Protein AF-A0A7S4DPM7-F1 (afdb_monomer_lite)

Organism: NCBI:txid91324

Structure (mmCIF, N/CA/C/O backbone):
data_AF-A0A7S4DPM7-F1
#
_entry.id   AF-A0A7S4DPM7-F1
#
loop_
_atom_site.group_PDB
_atom_site.id
_atom_site.type_symbol
_atom_site.label_atom_id
_atom_site.label_alt_id
_atom_site.label_comp_id
_atom_site.label_asym_id
_atom_site.label_entity_id
_atom_site.label_seq_id
_atom_site.pdbx_PDB_ins_code
_atom_site.Cartn_x
_atom_site.Cartn_y
_atom_site.Cartn_z
_atom_site.occupancy
_atom_site.B_iso_or_equiv
_atom_site.auth_seq_id
_atom_site.auth_comp_id
_atom_site.auth_asym_id
_atom_site.auth_atom_id
_atom_site.pdbx_PDB_model_num
ATOM 1 N N . VAL A 1 1 ? 12.215 0.059 2.266 1.00 45.41 1 VAL A N 1
ATOM 2 C CA . VAL A 1 1 ? 11.127 0.248 3.248 1.00 45.41 1 VAL A CA 1
ATOM 3 C C . VAL A 1 1 ? 9.909 -0.465 2.693 1.00 45.41 1 VAL A C 1
ATOM 5 O O . VAL A 1 1 ? 9.457 -0.097 1.619 1.00 45.41 1 VAL A O 1
ATOM 8 N N . PHE A 1 2 ? 9.468 -1.552 3.322 1.00 48.16 2 PHE A N 1
ATOM 9 C CA . PHE A 1 2 ? 8.234 -2.237 2.932 1.00 48.16 2 PHE A CA 1
ATOM 10 C C . PHE A 1 2 ? 7.092 -1.624 3.747 1.00 48.16 2 PHE A C 1
ATOM 12 O O . PHE A 1 2 ? 7.176 -1.596 4.972 1.00 48.16 2 PHE A O 1
ATOM 19 N N . LEU A 1 3 ? 6.079 -1.074 3.078 1.00 53.16 3 LEU A N 1
ATOM 20 C CA . LEU A 1 3 ? 4.895 -0.524 3.742 1.00 53.16 3 LEU A CA 1
ATOM 21 C C . LEU A 1 3 ? 3.932 -1.664 4.085 1.00 53.16 3 LEU A C 1
ATOM 23 O O . LEU A 1 3 ? 3.643 -2.501 3.229 1.00 53.16 3 LEU A O 1
ATOM 27 N N . PHE A 1 4 ? 3.432 -1.677 5.320 1.00 54.50 4 PHE A N 1
ATOM 28 C CA . PHE A 1 4 ? 2.431 -2.630 5.798 1.00 54.50 4 PHE A CA 1
ATOM 29 C C . PHE A 1 4 ? 1.365 -1.908 6.629 1.00 54.50 4 PHE A C 1
ATOM 31 O O . PHE A 1 4 ? 1.687 -1.006 7.410 1.00 54.50 4 PHE A O 1
ATOM 38 N N . VAL A 1 5 ? 0.109 -2.330 6.469 1.00 56.81 5 VAL A N 1
ATOM 39 C CA . VAL A 1 5 ? -1.019 -1.968 7.332 1.00 56.81 5 VAL A CA 1
ATOM 40 C C . VAL A 1 5 ? -1.401 -3.209 8.141 1.00 56.81 5 VAL A C 1
ATOM 42 O O . VAL A 1 5 ? -1.654 -4.280 7.591 1.00 56.81 5 VAL A O 1
ATOM 45 N N . PHE A 1 6 ? -1.441 -3.069 9.461 1.00 56.59 6 PHE A N 1
ATOM 46 C CA . PHE A 1 6 ? -1.812 -4.128 10.393 1.00 56.59 6 PHE A CA 1
ATOM 47 C C . PHE A 1 6 ? -3.251 -3.916 10.863 1.00 56.59 6 PHE A C 1
ATOM 49 O O . PHE A 1 6 ? -3.564 -2.913 11.494 1.00 56.59 6 PHE A O 1
ATOM 56 N N . CYS A 1 7 ? -4.144 -4.865 10.610 1.00 52.50 7 CYS A N 1
ATOM 57 C CA . CYS A 1 7 ? -5.477 -4.860 11.202 1.00 52.50 7 CYS A CA 1
ATOM 58 C C . CYS A 1 7 ? -5.524 -5.875 12.349 1.00 52.50 7 CYS A C 1
ATOM 60 O O . CYS A 1 7 ? -5.335 -7.075 12.147 1.00 52.50 7 CYS A O 1
ATOM 62 N N . LEU A 1 8 ? -5.781 -5.395 13.565 1.00 49.12 8 LEU A N 1
ATOM 63 C CA . LEU A 1 8 ? -6.012 -6.223 14.742 1.00 49.12 8 LEU A CA 1
ATOM 64 C C . LEU A 1 8 ? -7.523 -6.420 14.925 1.00 49.12 8 LEU A C 1
ATOM 66 O O . LEU A 1 8 ? -8.246 -5.493 15.305 1.00 49.12 8 LEU A O 1
ATOM 70 N N . PHE A 1 9 ? -8.002 -7.643 14.699 1.00 47.78 9 PHE A N 1
ATOM 71 C CA . PHE A 1 9 ? -9.332 -8.038 15.157 1.00 47.78 9 PHE A CA 1
ATOM 72 C C . PHE A 1 9 ? -9.258 -8.344 16.655 1.00 47.78 9 PHE A C 1
ATOM 74 O O . PHE A 1 9 ? -8.425 -9.134 17.104 1.00 47.78 9 PHE A O 1
ATOM 81 N N . ALA A 1 10 ? -10.115 -7.702 17.450 1.00 38.97 10 ALA A N 1
ATOM 82 C CA . ALA A 1 10 ? -10.259 -8.057 18.855 1.00 38.97 10 ALA A CA 1
ATOM 83 C C . ALA A 1 10 ? -10.753 -9.516 18.939 1.00 38.97 10 ALA A C 1
ATOM 85 O O . ALA A 1 10 ? -11.799 -9.835 18.382 1.00 38.97 10 ALA A O 1
ATOM 86 N N . PHE A 1 11 ? -9.978 -10.363 19.629 1.00 40.50 11 PHE A N 1
ATOM 87 C CA . PHE A 1 11 ? -10.034 -11.836 19.702 1.00 40.50 11 PHE A CA 1
ATOM 88 C C . PHE A 1 11 ? -9.337 -12.610 18.551 1.00 40.50 11 PHE A C 1
ATOM 90 O O . PHE A 1 11 ? -9.954 -13.196 17.670 1.00 40.50 11 PHE A O 1
ATOM 97 N N . PHE A 1 12 ? -8.004 -12.686 18.676 1.00 46.44 12 PHE A N 1
ATOM 98 C CA . PHE A 1 12 ? -7.084 -13.750 18.221 1.00 46.44 12 PHE A CA 1
ATOM 99 C C . PHE A 1 12 ? -6.728 -13.956 16.734 1.00 46.44 12 PHE A C 1
ATOM 101 O O . PHE A 1 12 ? -5.846 -14.776 16.481 1.00 46.44 12 PHE A O 1
ATOM 108 N N . LEU A 1 13 ? -7.255 -13.198 15.767 1.00 63.38 13 LEU A N 1
ATOM 109 C CA . LEU A 1 13 ? -6.737 -13.232 14.385 1.00 63.38 13 LEU A CA 1
ATOM 110 C C . LEU A 1 13 ? -6.153 -11.872 13.968 1.00 63.38 13 LEU A C 1
ATOM 112 O O . LEU A 1 13 ? -6.864 -10.873 13.878 1.00 63.38 13 LEU A O 1
ATOM 116 N N . PHE A 1 14 ? -4.846 -11.830 13.704 1.00 72.38 14 PHE A N 1
ATOM 117 C CA . PHE A 1 14 ? -4.214 -10.694 13.033 1.00 72.38 14 PHE A CA 1
ATOM 118 C C . PHE A 1 14 ? -4.474 -10.805 11.530 1.00 72.38 14 PHE A C 1
ATOM 120 O O . PHE A 1 14 ? -4.341 -11.890 10.975 1.00 72.38 14 PHE A O 1
ATOM 127 N N . PHE A 1 15 ? -4.842 -9.694 10.891 1.00 81.88 15 PHE A N 1
ATOM 128 C CA . PHE A 1 15 ? -5.028 -9.603 9.444 1.00 81.88 15 PHE A CA 1
ATOM 129 C C . PHE A 1 15 ? -4.046 -8.577 8.877 1.00 81.88 15 PHE A C 1
ATOM 131 O O . PHE A 1 15 ? -4.038 -7.412 9.292 1.00 81.88 15 PHE A O 1
ATOM 138 N N . LEU A 1 16 ? -3.204 -8.998 7.941 1.00 86.75 16 LEU A N 1
ATOM 139 C CA . LEU A 1 16 ? -2.136 -8.197 7.364 1.00 86.75 16 LEU A CA 1
ATOM 140 C C . LEU A 1 16 ? -2.508 -7.755 5.950 1.00 86.75 16 LEU A C 1
ATOM 142 O O . LEU A 1 16 ? -2.539 -8.547 5.006 1.00 86.75 16 LEU A O 1
ATOM 146 N N . ALA A 1 17 ? -2.761 -6.453 5.813 1.00 89.50 17 ALA A N 1
ATOM 147 C CA . ALA A 1 17 ? -3.072 -5.828 4.540 1.00 89.50 17 ALA A CA 1
ATOM 148 C C . ALA A 1 17 ? -1.849 -5.069 4.011 1.00 89.50 17 ALA A C 1
ATOM 150 O O . ALA A 1 17 ? -1.284 -4.211 4.694 1.00 89.50 17 ALA A O 1
ATOM 151 N N . LYS A 1 18 ? -1.445 -5.333 2.769 1.00 90.12 18 LYS A N 1
ATOM 152 C CA . LYS A 1 18 ? -0.387 -4.563 2.101 1.00 90.12 18 LYS A CA 1
ATOM 153 C C . LYS A 1 18 ? -0.983 -3.612 1.068 1.00 90.12 18 LYS A C 1
ATOM 155 O O . LYS A 1 18 ? -1.802 -4.014 0.249 1.00 90.12 18 LYS A O 1
ATOM 160 N N . GLN A 1 19 ? -0.538 -2.360 1.100 1.00 91.94 19 GLN A N 1
ATOM 161 C CA . GLN A 1 19 ? -0.896 -1.340 0.117 1.00 91.94 19 GLN A CA 1
ATOM 162 C C . GLN A 1 19 ? 0.274 -1.185 -0.848 1.00 91.94 19 GLN A C 1
ATOM 164 O O . GLN A 1 19 ? 1.398 -0.908 -0.423 1.00 91.94 19 GLN A O 1
ATOM 169 N N . ASP A 1 20 ? 0.022 -1.417 -2.127 1.00 92.06 20 ASP A N 1
ATOM 170 C CA . ASP A 1 20 ? 1.031 -1.357 -3.179 1.00 92.06 20 ASP A CA 1
ATOM 171 C C . ASP A 1 20 ? 0.615 -0.299 -4.189 1.00 92.06 20 ASP A C 1
ATOM 173 O O . ASP A 1 20 ? -0.537 -0.314 -4.616 1.00 92.06 20 ASP A O 1
ATOM 177 N N . PRO A 1 21 ? 1.485 0.646 -4.557 1.00 92.06 21 PRO A N 1
ATOM 178 C CA . PRO A 1 21 ? 1.114 1.642 -5.544 1.00 92.06 21 PRO A CA 1
ATOM 179 C C . PRO A 1 21 ? 0.942 1.002 -6.931 1.00 92.06 21 PRO A C 1
ATOM 181 O O . PRO A 1 21 ? 1.410 -0.113 -7.184 1.00 92.06 21 PRO A O 1
ATOM 184 N N . GLU A 1 22 ? 0.280 1.710 -7.841 1.00 90.88 22 GLU A N 1
ATOM 185 C CA . GLU A 1 22 ? 0.274 1.347 -9.258 1.00 90.88 22 GLU A CA 1
ATOM 186 C C . GLU A 1 22 ? 1.699 1.361 -9.838 1.00 90.88 22 GLU A C 1
ATOM 188 O O . GLU A 1 22 ? 2.624 1.922 -9.251 1.00 90.88 22 GLU A O 1
ATOM 193 N N . ASP A 1 23 ? 1.902 0.673 -10.961 1.00 89.25 23 ASP A N 1
ATOM 194 C CA . ASP A 1 23 ? 3.232 0.462 -11.551 1.00 89.25 23 ASP A CA 1
ATOM 195 C C . ASP A 1 23 ? 4.248 -0.219 -10.601 1.00 89.25 23 ASP A C 1
ATOM 197 O O . ASP A 1 23 ? 5.457 0.014 -10.653 1.00 89.25 23 ASP A O 1
ATOM 201 N N . SER A 1 24 ? 3.747 -1.093 -9.722 1.00 89.81 24 SER A N 1
ATOM 202 C CA . SER A 1 24 ? 4.529 -1.975 -8.851 1.00 89.81 24 SER A CA 1
ATOM 203 C C . SER A 1 24 ? 4.332 -3.437 -9.235 1.00 89.81 24 SER A C 1
ATOM 205 O O . SER A 1 24 ? 3.202 -3.905 -9.394 1.00 89.81 24 SER A O 1
ATOM 207 N N . VAL A 1 25 ? 5.421 -4.208 -9.296 1.00 93.62 25 VAL A N 1
ATOM 208 C CA . VAL A 1 25 ? 5.315 -5.648 -9.583 1.00 93.62 25 VAL A CA 1
ATOM 209 C C . VAL A 1 25 ? 4.784 -6.462 -8.412 1.00 93.62 25 VAL A C 1
ATOM 211 O O . VAL A 1 25 ? 4.421 -7.623 -8.596 1.00 93.62 25 VAL A O 1
ATOM 214 N N . PHE A 1 26 ? 4.792 -5.918 -7.190 1.00 93.06 26 PHE A N 1
ATOM 215 C CA . PHE A 1 26 ? 4.492 -6.725 -6.011 1.00 93.06 26 PHE A CA 1
ATOM 216 C C . PHE A 1 26 ? 3.030 -7.166 -5.974 1.00 93.06 26 PHE A C 1
ATOM 218 O O . PHE A 1 26 ? 2.776 -8.300 -5.578 1.00 93.06 26 PHE A O 1
ATOM 225 N N . TYR A 1 27 ? 2.095 -6.329 -6.429 1.00 93.44 27 TYR A N 1
ATOM 226 C CA . TYR A 1 27 ? 0.689 -6.704 -6.575 1.00 93.44 27 TYR A CA 1
ATOM 227 C C . TYR A 1 27 ? 0.528 -7.879 -7.548 1.00 93.44 27 TYR A C 1
ATOM 229 O O . TYR A 1 27 ? -0.082 -8.892 -7.215 1.00 93.44 27 TYR A O 1
ATOM 237 N N . HIS A 1 28 ? 1.162 -7.807 -8.720 1.00 93.31 28 HIS A N 1
ATOM 238 C CA . HIS A 1 28 ? 1.115 -8.896 -9.697 1.00 93.31 28 HIS A CA 1
ATOM 239 C C . HIS A 1 28 ? 1.787 -10.175 -9.184 1.00 93.31 28 HIS A C 1
ATOM 241 O O . HIS A 1 28 ? 1.262 -11.268 -9.390 1.00 93.31 28 HIS A O 1
ATOM 247 N N . CYS A 1 29 ? 2.912 -10.061 -8.476 1.00 94.00 29 CYS A N 1
ATOM 248 C CA . CYS A 1 29 ? 3.569 -11.201 -7.836 1.00 94.00 29 CYS A CA 1
ATOM 249 C C . CYS A 1 29 ? 2.703 -11.810 -6.720 1.00 94.00 29 CYS A C 1
ATOM 251 O O . CYS A 1 29 ? 2.683 -13.026 -6.561 1.00 94.00 29 CYS A O 1
ATOM 253 N N . TYR A 1 30 ? 1.951 -11.004 -5.969 1.00 94.81 30 TYR A N 1
ATOM 254 C CA . TYR A 1 30 ? 1.005 -11.499 -4.967 1.00 94.81 30 TYR A CA 1
ATOM 255 C C . TYR A 1 30 ?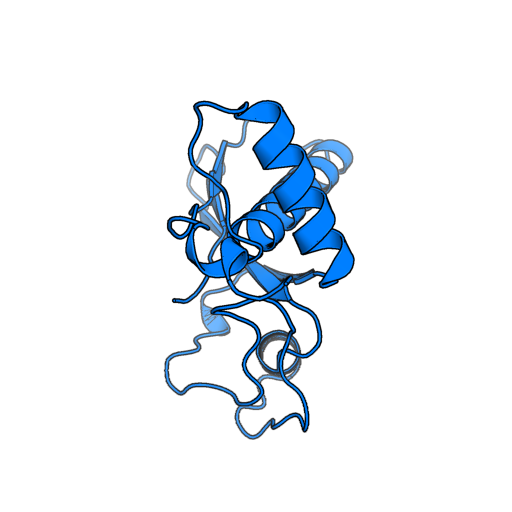 -0.133 -12.324 -5.590 1.00 94.81 30 TYR A C 1
ATOM 257 O O . TYR A 1 30 ? -0.435 -13.412 -5.093 1.00 94.81 30 TYR A O 1
ATOM 265 N N . GLU A 1 31 ? -0.703 -11.845 -6.698 1.00 94.75 31 GLU A N 1
ATOM 266 C CA . GLU A 1 31 ? -1.786 -12.523 -7.426 1.00 94.75 31 GLU A CA 1
ATOM 267 C C . GLU A 1 31 ? -1.309 -13.803 -8.128 1.00 94.75 31 GLU A C 1
ATOM 269 O O . GLU A 1 31 ? -1.940 -14.853 -8.037 1.00 94.75 31 GLU A O 1
ATOM 274 N N . THR A 1 32 ? -0.173 -13.734 -8.827 1.00 95.12 32 THR A N 1
ATOM 275 C CA . THR A 1 32 ? 0.298 -14.817 -9.715 1.00 95.12 32 THR A CA 1
ATOM 276 C C . THR A 1 32 ? 1.291 -15.772 -9.061 1.00 95.12 32 THR A C 1
ATOM 278 O O . THR A 1 32 ? 1.534 -16.855 -9.588 1.00 95.12 32 THR A O 1
ATOM 281 N N . ARG A 1 33 ? 1.904 -15.369 -7.940 1.00 94.12 33 ARG A N 1
ATOM 282 C CA . ARG A 1 33 ? 3.065 -16.023 -7.304 1.00 94.12 33 ARG A CA 1
ATOM 283 C C . ARG A 1 33 ? 4.310 -16.102 -8.195 1.00 94.12 33 ARG A C 1
ATOM 285 O O . ARG A 1 33 ? 5.297 -16.733 -7.816 1.00 94.12 33 ARG A O 1
ATOM 292 N N . ASP A 1 34 ? 4.314 -15.409 -9.332 1.00 94.25 34 ASP A N 1
ATOM 293 C CA . ASP A 1 34 ? 5.466 -15.337 -10.220 1.00 94.25 34 ASP A CA 1
ATOM 294 C C . ASP A 1 34 ? 6.491 -14.318 -9.696 1.00 94.25 34 ASP A C 1
ATOM 296 O O . ASP A 1 34 ? 6.220 -13.124 -9.556 1.00 94.25 34 ASP A O 1
ATOM 300 N N . ARG A 1 35 ? 7.695 -14.805 -9.380 1.00 93.19 35 ARG A N 1
ATOM 301 C CA . ARG A 1 35 ? 8.821 -13.991 -8.888 1.00 93.19 35 ARG A CA 1
ATOM 302 C C . ARG A 1 35 ? 9.739 -13.511 -10.015 1.00 93.19 35 ARG A C 1
ATOM 304 O O . ARG A 1 35 ? 10.671 -12.755 -9.752 1.00 93.19 35 ARG A O 1
ATOM 311 N N . SER A 1 36 ? 9.506 -13.956 -11.249 1.00 93.56 36 SER A N 1
ATOM 312 C CA . SER A 1 36 ? 10.265 -13.548 -12.434 1.00 93.56 36 SER A CA 1
ATOM 313 C C . SER A 1 36 ? 9.759 -12.243 -13.056 1.00 93.56 36 SER A C 1
ATOM 315 O O . SER A 1 36 ? 10.433 -11.688 -13.922 1.00 93.56 36 SER A O 1
ATOM 317 N N . LEU A 1 37 ? 8.622 -11.725 -12.574 1.00 92.31 37 LEU A N 1
ATOM 318 C CA . LEU A 1 37 ? 7.998 -10.505 -13.073 1.00 92.31 37 LEU A CA 1
ATOM 319 C C . LEU A 1 37 ? 8.930 -9.290 -12.999 1.00 92.31 37 LEU A C 1
ATOM 321 O O . LEU A 1 37 ? 9.542 -8.984 -11.966 1.00 92.31 37 LEU A O 1
ATOM 325 N N . VAL A 1 38 ? 8.962 -8.567 -14.114 1.00 91.94 38 VAL A N 1
ATOM 326 C CA . VAL A 1 38 ? 9.642 -7.286 -14.282 1.00 91.94 38 VAL A CA 1
ATOM 327 C C . VAL A 1 38 ? 8.698 -6.349 -15.026 1.00 91.94 38 VAL A C 1
ATOM 329 O O . VAL A 1 38 ? 8.045 -6.758 -15.983 1.00 91.94 38 VAL A O 1
ATOM 332 N N . MET A 1 39 ? 8.621 -5.101 -14.579 1.00 89.00 39 MET A N 1
ATOM 333 C CA . MET A 1 39 ? 7.902 -4.026 -15.255 1.00 89.00 39 MET A CA 1
ATOM 334 C C . MET A 1 39 ? 8.889 -2.999 -15.799 1.00 89.00 39 MET A C 1
ATOM 336 O O . MET A 1 39 ? 9.915 -2.716 -15.184 1.00 89.00 39 MET A O 1
ATOM 340 N N . ASP A 1 40 ? 8.541 -2.390 -16.930 1.00 87.81 40 ASP A N 1
ATOM 341 C CA . ASP A 1 40 ? 9.364 -1.356 -17.572 1.00 87.81 40 ASP A CA 1
ATOM 342 C C . ASP A 1 40 ? 9.337 -0.015 -16.823 1.00 87.81 40 ASP A C 1
ATOM 344 O O . ASP A 1 40 ? 10.096 0.906 -17.133 1.00 87.81 40 ASP A O 1
ATOM 348 N N . ARG A 1 41 ? 8.425 0.127 -15.856 1.00 84.69 41 ARG A N 1
ATOM 349 C CA . ARG A 1 41 ? 8.179 1.351 -15.093 1.00 84.69 41 ARG A CA 1
ATOM 350 C C . ARG A 1 41 ? 8.058 1.031 -13.609 1.00 84.69 41 ARG A C 1
ATOM 352 O O . ARG A 1 41 ? 7.698 -0.081 -13.234 1.00 84.69 41 ARG A O 1
ATOM 359 N N . SER A 1 42 ? 8.373 2.026 -12.790 1.00 85.88 42 SER A N 1
ATOM 360 C CA . SER A 1 42 ? 8.148 2.023 -11.346 1.00 85.88 42 SER A CA 1
ATOM 361 C C . SER A 1 42 ? 7.102 3.071 -10.984 1.00 85.88 42 SER A C 1
ATOM 363 O O . SER A 1 42 ? 7.004 4.092 -11.673 1.00 85.88 42 SER A O 1
ATOM 365 N N . SER A 1 43 ? 6.415 2.871 -9.860 1.00 86.38 43 SER A N 1
ATOM 366 C CA . SER A 1 43 ? 5.549 3.892 -9.256 1.00 86.38 43 SER A CA 1
ATOM 367 C C . SER A 1 43 ? 6.268 5.234 -9.112 1.00 86.38 43 SER A C 1
ATOM 369 O O . SER A 1 43 ? 7.490 5.309 -8.928 1.00 86.38 43 SER A O 1
ATOM 371 N N . ARG A 1 44 ? 5.488 6.315 -9.137 1.00 88.81 44 ARG A N 1
ATOM 372 C CA . ARG A 1 44 ? 5.961 7.678 -8.875 1.00 88.81 44 ARG A CA 1
ATOM 373 C C . ARG A 1 44 ? 6.066 7.974 -7.376 1.00 88.81 44 ARG A C 1
ATOM 375 O O . ARG A 1 44 ? 6.517 9.056 -7.001 1.00 88.81 44 ARG A O 1
ATOM 382 N N . ILE A 1 45 ? 5.642 7.050 -6.514 1.00 86.75 45 ILE A N 1
ATOM 383 C CA . ILE A 1 45 ? 5.668 7.202 -5.059 1.00 86.75 45 ILE A CA 1
ATOM 384 C C . ILE A 1 45 ? 7.053 6.834 -4.521 1.00 86.75 45 ILE A C 1
ATOM 386 O O . ILE A 1 45 ? 7.467 5.675 -4.543 1.00 86.75 45 ILE A O 1
ATOM 390 N N . GLU A 1 46 ? 7.772 7.827 -3.987 1.00 82.50 46 GLU A N 1
ATOM 391 C CA . GLU A 1 46 ? 9.127 7.632 -3.459 1.00 82.50 46 GLU A CA 1
ATOM 392 C C . GLU A 1 46 ? 9.173 6.518 -2.395 1.00 82.50 46 GLU A C 1
ATOM 394 O O . GLU A 1 46 ? 8.395 6.487 -1.438 1.00 82.50 46 GLU A O 1
ATOM 399 N N . GLY A 1 47 ? 10.132 5.604 -2.556 1.00 81.75 47 GLY A N 1
ATOM 400 C CA . GLY A 1 47 ? 10.441 4.556 -1.583 1.00 81.75 47 GLY A CA 1
ATOM 401 C C . GLY A 1 47 ? 9.681 3.239 -1.769 1.00 81.75 47 GLY A C 1
ATOM 402 O O . GLY A 1 47 ? 10.131 2.228 -1.216 1.00 81.75 47 GLY A O 1
ATOM 403 N N . ILE A 1 48 ? 8.615 3.215 -2.577 1.00 86.06 48 ILE A N 1
ATOM 404 C CA . ILE A 1 48 ? 7.790 2.030 -2.878 1.00 86.06 48 ILE A CA 1
ATOM 405 C C . ILE A 1 48 ? 7.529 1.868 -4.383 1.00 86.06 48 ILE A C 1
ATOM 407 O O . ILE A 1 48 ? 8.041 2.638 -5.182 1.00 86.06 48 ILE A O 1
ATOM 411 N N . GLY A 1 49 ? 6.807 0.810 -4.769 1.00 85.88 49 GLY A N 1
ATOM 412 C CA . GLY A 1 49 ? 6.451 0.529 -6.161 1.00 85.88 49 GLY A CA 1
ATOM 413 C C . GLY A 1 49 ? 7.618 0.084 -7.032 1.00 85.88 49 GLY A C 1
ATOM 414 O O . GLY A 1 49 ? 8.031 0.775 -7.960 1.00 85.88 49 GLY A O 1
ATOM 415 N N . ARG A 1 50 ? 8.207 -1.063 -6.684 1.00 89.19 50 ARG A N 1
ATOM 416 C CA . ARG A 1 50 ? 9.417 -1.565 -7.343 1.00 89.19 50 ARG A CA 1
ATOM 417 C C . ARG A 1 50 ? 9.071 -2.191 -8.704 1.00 89.19 50 ARG A C 1
ATOM 419 O O . ARG A 1 50 ? 8.063 -2.887 -8.793 1.00 89.19 50 ARG A O 1
ATOM 426 N N . PRO A 1 51 ? 9.939 -2.042 -9.722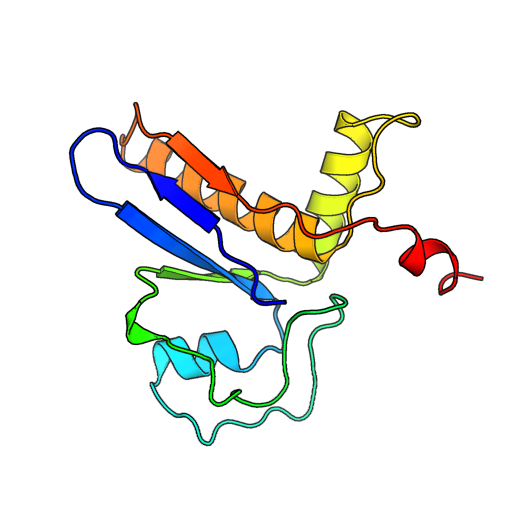 1.00 90.62 51 PRO A N 1
ATOM 427 C CA . PRO A 1 51 ? 9.749 -2.644 -11.044 1.00 90.62 51 PRO A CA 1
ATOM 428 C C . PRO A 1 51 ? 10.199 -4.114 -11.114 1.00 90.62 51 PRO A C 1
ATOM 430 O O . PRO A 1 51 ? 10.113 -4.732 -12.168 1.00 90.62 51 PRO A O 1
ATOM 433 N N . ARG A 1 52 ? 10.722 -4.689 -10.020 1.00 92.25 52 ARG A N 1
ATOM 434 C CA . ARG A 1 52 ? 11.164 -6.089 -9.936 1.00 92.25 52 ARG A CA 1
ATOM 435 C C . ARG A 1 52 ? 10.875 -6.671 -8.556 1.00 92.25 52 ARG A C 1
ATOM 437 O O . ARG A 1 52 ? 10.911 -5.957 -7.553 1.00 92.25 52 ARG A O 1
ATOM 444 N N . VAL A 1 53 ? 10.592 -7.975 -8.520 1.00 92.00 53 VAL A N 1
ATOM 445 C CA . VAL A 1 53 ? 10.301 -8.698 -7.283 1.00 92.00 53 VAL A CA 1
ATOM 446 C C . VAL A 1 53 ? 11.591 -8.878 -6.485 1.00 92.00 53 VAL A C 1
ATOM 448 O O . VAL A 1 53 ? 12.501 -9.602 -6.884 1.00 92.00 53 VAL A O 1
ATOM 451 N N . GLU A 1 54 ? 11.666 -8.205 -5.342 1.00 89.94 54 GLU A N 1
ATOM 452 C CA . GLU A 1 54 ? 12.764 -8.342 -4.388 1.00 89.94 54 GLU A CA 1
ATOM 453 C C . GLU A 1 54 ? 12.752 -9.723 -3.705 1.00 89.94 54 GLU A C 1
ATOM 455 O O . GLU A 1 54 ? 11.678 -10.210 -3.331 1.00 89.94 54 GLU A O 1
ATOM 460 N N . PRO A 1 55 ? 13.920 -10.345 -3.446 1.00 88.31 55 PRO A N 1
ATOM 461 C CA . PRO A 1 55 ? 13.998 -11.634 -2.754 1.00 88.31 55 PRO A CA 1
ATOM 462 C C . PRO A 1 55 ? 13.301 -11.646 -1.390 1.00 88.31 55 PRO A C 1
ATOM 464 O O . PRO A 1 55 ? 12.730 -12.660 -1.001 1.00 88.31 55 PRO A O 1
ATOM 467 N N . SER A 1 56 ? 13.304 -10.508 -0.694 1.00 88.06 56 SER A N 1
ATOM 468 C CA . SER A 1 56 ? 12.677 -10.315 0.617 1.00 88.06 56 SER A CA 1
ATOM 469 C C . SER A 1 56 ? 11.154 -10.146 0.573 1.00 88.06 56 SER A C 1
ATOM 471 O O . SER A 1 56 ? 10.528 -10.024 1.625 1.00 88.06 56 SER A O 1
ATOM 473 N N . PHE A 1 57 ? 10.530 -10.134 -0.610 1.00 90.56 57 PHE A N 1
ATOM 474 C CA . PHE A 1 57 ? 9.077 -10.075 -0.714 1.00 90.56 57 PHE A CA 1
ATOM 475 C C . PHE A 1 57 ? 8.444 -11.438 -0.405 1.00 90.56 57 PHE A C 1
ATOM 477 O O . PHE A 1 57 ? 8.603 -12.400 -1.158 1.00 90.56 57 PHE A O 1
ATOM 484 N N . SER A 1 58 ? 7.684 -11.507 0.684 1.00 91.19 58 SER A N 1
ATOM 485 C CA . SER A 1 58 ? 6.953 -12.709 1.096 1.00 91.19 58 SER A CA 1
ATOM 486 C C . SER A 1 58 ? 5.450 -12.498 0.893 1.00 91.19 58 SER A C 1
ATOM 488 O O . SER A 1 58 ? 4.798 -11.961 1.786 1.00 91.19 58 SER A O 1
ATOM 490 N N . PRO A 1 59 ? 4.869 -12.884 -0.258 1.00 91.38 59 PRO A N 1
ATOM 491 C CA . PRO A 1 59 ? 3.430 -12.743 -0.489 1.00 91.38 59 PRO A CA 1
ATOM 492 C C . PRO A 1 59 ? 2.596 -13.712 0.365 1.00 91.38 59 PRO A C 1
ATOM 494 O O . PRO A 1 59 ? 1.392 -13.531 0.499 1.00 91.38 59 PRO A O 1
ATOM 497 N N . GLU A 1 60 ? 3.221 -14.743 0.944 1.00 91.75 60 GLU A N 1
ATOM 498 C CA . GLU A 1 60 ? 2.562 -15.777 1.759 1.00 91.75 60 GLU A CA 1
ATOM 499 C C . GLU A 1 60 ? 2.048 -15.246 3.107 1.00 91.75 60 GLU A C 1
ATOM 501 O O . GLU A 1 60 ? 1.115 -15.802 3.669 1.00 91.75 60 GLU A O 1
ATOM 506 N N . VAL A 1 61 ? 2.669 -14.188 3.641 1.00 90.00 61 VAL A N 1
ATOM 507 C CA . VAL A 1 61 ? 2.314 -13.610 4.954 1.00 90.00 61 VAL A CA 1
ATOM 508 C C . VAL A 1 61 ? 1.306 -12.464 4.845 1.00 90.00 61 VAL A C 1
ATOM 510 O O . VAL A 1 61 ? 1.001 -11.814 5.840 1.00 90.00 61 VAL A O 1
ATOM 513 N N . ILE A 1 62 ? 0.860 -12.157 3.62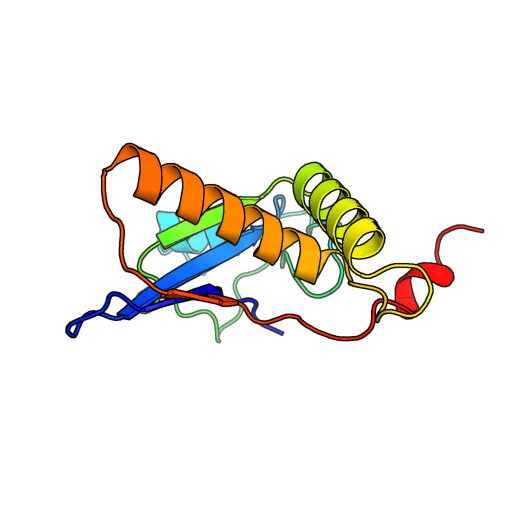5 1.00 90.50 62 ILE A N 1
ATOM 514 C CA . ILE A 1 62 ? -0.058 -11.062 3.325 1.00 90.50 62 ILE A CA 1
ATOM 515 C C . ILE A 1 62 ? -1.437 -11.671 3.106 1.00 90.50 62 ILE A C 1
ATOM 517 O O . ILE A 1 62 ? -1.652 -12.380 2.125 1.00 90.50 62 ILE A O 1
ATOM 521 N N . ASP A 1 63 ? -2.383 -11.363 3.988 1.00 90.50 63 ASP A N 1
ATOM 522 C CA . ASP A 1 63 ? -3.756 -11.856 3.860 1.00 90.50 63 ASP A CA 1
ATOM 523 C C . ASP A 1 63 ? -4.483 -11.176 2.700 1.00 90.50 63 ASP A C 1
ATOM 525 O O . ASP A 1 63 ? -5.261 -11.803 1.982 1.00 90.50 63 ASP A O 1
ATOM 529 N N . ARG A 1 64 ? -4.214 -9.882 2.491 1.00 89.44 64 ARG A N 1
ATOM 530 C CA . ARG A 1 64 ? -4.791 -9.104 1.393 1.00 89.44 64 ARG A CA 1
ATOM 531 C C . ARG A 1 64 ? -3.829 -8.045 0.892 1.00 89.44 64 ARG A C 1
ATOM 533 O O . ARG A 1 64 ? -3.187 -7.344 1.671 1.00 89.44 64 ARG A O 1
ATOM 540 N N . MET A 1 65 ? -3.785 -7.879 -0.420 1.00 91.44 65 MET A N 1
ATOM 541 C CA . MET A 1 65 ? -3.053 -6.798 -1.057 1.00 91.44 65 MET A CA 1
ATOM 542 C C . MET A 1 65 ? -4.021 -5.905 -1.824 1.00 91.44 65 MET A C 1
ATOM 544 O O . MET A 1 65 ? -4.927 -6.400 -2.488 1.00 91.44 65 MET A O 1
ATOM 548 N N . HIS A 1 66 ? -3.847 -4.590 -1.733 1.00 90.88 66 HIS A N 1
ATOM 549 C CA . HIS A 1 66 ? -4.591 -3.649 -2.561 1.00 90.88 66 HIS A CA 1
ATOM 550 C C . HIS A 1 66 ? -3.623 -2.829 -3.396 1.00 90.88 66 HIS A C 1
ATOM 552 O O . HIS A 1 66 ? -2.654 -2.271 -2.875 1.00 90.88 66 HIS A O 1
ATOM 558 N N . GLN A 1 67 ? -3.935 -2.721 -4.683 1.00 92.75 67 GLN A N 1
ATOM 559 C CA . GLN A 1 67 ? -3.302 -1.743 -5.544 1.00 92.75 67 GLN A CA 1
ATOM 560 C C . GLN A 1 67 ? -3.913 -0.358 -5.290 1.00 92.75 67 GLN A C 1
ATOM 562 O O . GLN A 1 67 ? -5.137 -0.211 -5.194 1.00 92.75 67 GLN A O 1
ATOM 567 N N . VAL A 1 68 ? -3.057 0.651 -5.168 1.00 93.81 68 VAL A N 1
ATOM 568 C CA . VAL A 1 68 ? -3.422 2.033 -4.869 1.00 93.81 68 VAL A CA 1
ATOM 569 C C . VAL A 1 68 ? -2.934 2.935 -6.002 1.00 93.81 68 VAL A C 1
ATOM 571 O O . VAL A 1 68 ? -1.732 2.994 -6.241 1.00 93.81 68 VAL A O 1
ATOM 574 N N . PRO A 1 69 ? -3.821 3.678 -6.681 1.00 94.31 69 PRO A N 1
ATOM 575 C CA . PRO A 1 69 ? -3.395 4.641 -7.692 1.00 94.31 69 PRO A CA 1
ATOM 576 C C . PRO A 1 69 ? -2.502 5.736 -7.095 1.00 94.31 69 PRO A C 1
ATOM 578 O O . PRO A 1 69 ? -2.803 6.253 -6.014 1.00 94.31 69 PRO A O 1
ATOM 581 N N . ASP A 1 70 ? -1.467 6.181 -7.810 1.00 92.44 70 ASP A N 1
ATOM 582 C CA . ASP A 1 70 ? -0.525 7.192 -7.307 1.00 92.44 70 ASP A CA 1
ATOM 583 C C . ASP A 1 70 ? -1.250 8.514 -7.001 1.00 92.44 70 ASP A C 1
ATOM 585 O O . ASP A 1 70 ? -0.970 9.199 -6.011 1.00 92.44 70 ASP A O 1
ATOM 589 N N . ALA A 1 71 ? -2.252 8.854 -7.819 1.00 94.50 71 ALA A N 1
ATOM 590 C CA . ALA A 1 71 ? -3.109 10.015 -7.601 1.00 94.50 71 ALA A CA 1
ATOM 591 C C . ALA A 1 71 ? -3.883 9.932 -6.272 1.00 94.50 71 ALA A C 1
ATOM 593 O O . ALA A 1 71 ? -4.015 10.940 -5.571 1.00 94.50 71 ALA A O 1
ATOM 594 N N . ALA A 1 72 ? -4.356 8.739 -5.898 1.00 94.69 72 ALA A N 1
ATOM 595 C CA . ALA A 1 72 ? -5.053 8.515 -4.635 1.00 94.69 72 ALA A CA 1
ATOM 596 C C . ALA A 1 72 ? -4.093 8.648 -3.444 1.00 94.69 72 ALA A C 1
ATOM 598 O O . ALA A 1 72 ? -4.427 9.304 -2.456 1.00 94.69 72 ALA A O 1
ATOM 599 N N . SER A 1 73 ? -2.873 8.122 -3.573 1.00 92.31 73 SER A N 1
ATOM 600 C CA . SER A 1 73 ? -1.810 8.278 -2.578 1.00 92.31 73 SER A CA 1
ATOM 601 C C . SER A 1 73 ? -1.466 9.748 -2.327 1.00 92.31 73 SER A C 1
ATOM 603 O O . SER A 1 73 ? -1.397 10.187 -1.178 1.00 92.31 73 SER A O 1
ATOM 605 N N . LEU A 1 74 ? -1.306 10.547 -3.387 1.00 93.00 74 LEU A N 1
ATOM 606 C CA . LEU A 1 74 ? -1.022 11.981 -3.270 1.00 93.00 74 LEU A CA 1
ATOM 607 C C . LEU A 1 74 ? -2.197 12.764 -2.672 1.00 93.00 74 LEU A C 1
ATOM 609 O O . LEU A 1 74 ? -1.980 13.665 -1.859 1.00 93.00 74 LEU A O 1
ATOM 613 N N . ALA A 1 75 ? -3.433 12.430 -3.049 1.00 94.62 75 ALA A N 1
ATOM 614 C CA . ALA A 1 75 ? -4.627 13.046 -2.478 1.00 94.62 75 ALA A CA 1
ATOM 615 C C . ALA A 1 75 ? -4.743 12.755 -0.973 1.00 94.62 75 ALA A C 1
ATOM 617 O O . ALA A 1 75 ? -4.924 13.680 -0.182 1.00 94.62 75 ALA A O 1
ATOM 618 N N . ALA A 1 76 ? -4.550 11.497 -0.566 1.00 93.38 76 ALA A N 1
ATOM 619 C CA . ALA A 1 76 ? -4.570 11.090 0.837 1.00 93.38 76 ALA A CA 1
ATOM 620 C C . ALA A 1 76 ? -3.436 11.741 1.647 1.00 93.38 76 ALA A C 1
ATOM 622 O O . ALA A 1 76 ? -3.666 12.208 2.760 1.00 93.38 76 ALA A O 1
ATOM 623 N N . MET A 1 77 ? -2.231 11.850 1.078 1.00 91.69 77 MET A N 1
ATOM 624 C CA . MET A 1 77 ? -1.110 12.570 1.695 1.00 91.69 77 MET A CA 1
ATOM 625 C C . MET A 1 77 ? -1.451 14.047 1.942 1.00 91.69 77 MET A C 1
ATOM 627 O O . MET A 1 77 ? -1.195 14.565 3.028 1.00 91.69 77 MET A O 1
ATOM 631 N N . ARG A 1 78 ? -2.029 14.734 0.946 1.00 92.00 78 ARG A N 1
ATOM 632 C CA . ARG A 1 78 ? -2.442 16.143 1.077 1.00 92.00 78 ARG A CA 1
ATOM 633 C C . ARG A 1 78 ? -3.514 16.306 2.148 1.00 92.00 78 ARG A C 1
ATOM 635 O O . ARG A 1 78 ? -3.363 17.159 3.010 1.00 92.00 78 ARG A O 1
ATOM 642 N N . HIS A 1 79 ? -4.518 15.435 2.142 1.00 93.19 79 HIS A N 1
ATOM 643 C CA . HIS A 1 79 ? -5.562 15.432 3.159 1.00 93.19 79 HIS A CA 1
ATOM 644 C C . HIS A 1 79 ? -4.996 15.223 4.571 1.00 93.19 79 HIS A C 1
ATOM 646 O O . HIS A 1 79 ? -5.357 15.944 5.497 1.00 93.19 79 HIS A O 1
ATOM 652 N N . LEU A 1 80 ? -4.053 14.288 4.737 1.00 90.44 80 LEU A N 1
ATOM 653 C CA . LEU A 1 80 ? -3.381 14.066 6.017 1.00 90.44 80 LEU A CA 1
ATOM 654 C C . LEU A 1 80 ? -2.603 15.301 6.474 1.00 90.44 80 LEU A C 1
ATOM 656 O O . LEU A 1 80 ? -2.655 15.657 7.646 1.00 90.44 80 LEU A O 1
ATOM 660 N N . ARG A 1 81 ? -1.899 15.969 5.557 1.00 89.75 81 ARG A N 1
ATOM 661 C CA . ARG A 1 81 ? -1.195 17.219 5.856 1.00 89.75 81 ARG A CA 1
ATOM 662 C C . ARG A 1 81 ? -2.158 18.303 6.341 1.00 89.75 81 ARG A C 1
ATOM 664 O O . ARG A 1 81 ? -1.830 19.004 7.291 1.00 89.75 81 ARG A O 1
ATOM 671 N N . ASP A 1 82 ? -3.332 18.418 5.726 1.00 91.25 82 ASP A N 1
ATOM 672 C CA . ASP A 1 82 ? -4.338 19.406 6.128 1.00 91.25 82 ASP A CA 1
ATOM 673 C C . ASP A 1 82 ? -4.876 19.117 7.543 1.00 91.25 82 ASP A C 1
ATOM 675 O O . ASP A 1 82 ? -5.084 20.045 8.321 1.00 91.25 82 ASP A O 1
ATOM 679 N N . ILE A 1 83 ? -5.018 17.836 7.915 1.00 90.25 83 ILE A N 1
ATOM 680 C CA . ILE A 1 83 ? -5.403 17.409 9.274 1.00 90.25 83 ILE A CA 1
ATOM 681 C C . ILE A 1 83 ? -4.293 17.687 10.296 1.00 90.25 83 ILE A C 1
ATOM 683 O O . ILE A 1 83 ? -4.572 18.142 11.403 1.00 90.25 83 ILE A O 1
ATOM 687 N N . LEU A 1 84 ? -3.038 17.391 9.947 1.00 86.62 84 LEU A N 1
ATOM 688 C CA . LEU A 1 84 ? -1.885 17.586 10.834 1.00 86.62 84 LEU A CA 1
ATOM 689 C C . LEU A 1 84 ? -1.541 19.071 11.037 1.00 86.62 84 LEU A C 1
ATOM 691 O O . LEU A 1 84 ? -0.913 19.426 12.036 1.00 86.62 84 LEU A O 1
ATOM 695 N N . GLY A 1 85 ? -1.963 19.931 10.107 1.00 85.50 85 GLY A N 1
ATOM 696 C CA . GLY A 1 85 ? -1.728 21.368 10.140 1.00 85.50 85 GLY A CA 1
ATOM 697 C C . GLY A 1 85 ? -0.269 21.757 9.885 1.00 85.50 85 GLY A C 1
ATOM 698 O O . GLY A 1 85 ? 0.635 20.927 9.796 1.00 85.50 85 GLY A O 1
ATOM 699 N N . SER A 1 86 ? -0.020 23.064 9.782 1.00 80.06 86 SER A N 1
ATOM 700 C CA . SER A 1 86 ? 1.283 23.627 9.385 1.00 80.06 86 SER A CA 1
ATOM 701 C C . SER A 1 86 ? 2.423 23.381 10.382 1.00 80.06 86 SER A C 1
ATOM 703 O O . SER A 1 86 ? 3.583 23.610 10.051 1.00 80.06 86 SER A O 1
ATOM 705 N N . THR A 1 87 ? 2.103 22.954 11.604 1.00 79.12 87 THR A N 1
ATOM 706 C CA . THR A 1 87 ? 3.068 22.638 12.670 1.00 79.12 87 THR A CA 1
ATOM 707 C C . THR A 1 87 ? 3.313 21.136 12.818 1.00 79.12 87 THR A C 1
ATOM 709 O O . THR A 1 87 ? 4.185 20.737 13.588 1.00 79.12 87 THR A O 1
ATOM 712 N N . GLY A 1 88 ? 2.526 20.304 12.131 1.00 75.75 88 GLY A N 1
ATOM 713 C CA . GLY A 1 88 ? 2.661 18.854 12.148 1.00 75.75 88 GLY A CA 1
ATOM 714 C C . GLY A 1 88 ? 3.787 18.350 11.237 1.00 75.75 88 GLY A C 1
ATOM 715 O O . GLY A 1 88 ? 4.339 19.105 10.431 1.00 75.75 88 GLY A O 1
ATOM 716 N N . PRO A 1 89 ? 4.152 17.061 11.342 1.00 78.62 89 PRO A N 1
ATOM 717 C CA . PRO A 1 89 ? 5.106 16.452 10.424 1.00 78.62 89 PRO A CA 1
ATOM 718 C C . PRO A 1 89 ? 4.550 16.455 8.995 1.00 78.62 89 PRO A C 1
ATOM 720 O O . PRO A 1 89 ? 3.360 16.229 8.780 1.00 78.62 89 PRO A O 1
ATOM 723 N N . VAL A 1 90 ? 5.417 16.681 8.005 1.00 82.56 90 VAL A N 1
ATOM 724 C CA . VAL A 1 90 ? 5.037 16.614 6.588 1.00 82.56 90 VAL A CA 1
ATOM 725 C C . VAL A 1 90 ? 4.980 15.140 6.175 1.00 82.56 90 VAL A C 1
ATOM 727 O O . VAL A 1 90 ? 6.022 14.486 6.189 1.00 82.56 90 VAL A O 1
ATOM 730 N N . PRO A 1 91 ? 3.812 14.584 5.806 1.00 84.75 91 PRO A N 1
ATOM 731 C CA . PRO A 1 91 ? 3.734 13.192 5.381 1.00 84.75 91 PRO A CA 1
ATOM 732 C C . PRO A 1 91 ? 4.280 13.019 3.958 1.00 84.75 91 PRO A C 1
ATOM 734 O O . PRO A 1 91 ? 4.031 13.850 3.084 1.00 84.75 91 PRO A O 1
ATOM 737 N N . GLY A 1 92 ? 4.988 11.915 3.709 1.00 87.56 92 GLY A N 1
ATOM 738 C CA . GLY A 1 92 ? 5.351 11.481 2.357 1.00 87.56 92 GLY A CA 1
ATOM 739 C C . GLY A 1 92 ? 4.191 10.809 1.607 1.00 87.56 92 GLY A C 1
ATOM 740 O O . GLY A 1 92 ? 3.207 10.360 2.199 1.00 87.56 92 GLY A O 1
ATOM 741 N N . ALA A 1 93 ? 4.318 10.674 0.286 1.00 88.75 93 ALA A N 1
ATOM 742 C CA . ALA A 1 93 ? 3.286 10.054 -0.553 1.00 88.75 93 ALA A CA 1
ATOM 743 C C . ALA A 1 93 ? 3.088 8.548 -0.256 1.00 88.75 93 ALA A C 1
ATOM 745 O O . ALA A 1 93 ? 1.987 8.014 -0.394 1.00 88.75 93 ALA A O 1
ATOM 746 N N . SER A 1 94 ? 4.125 7.878 0.251 1.00 88.38 94 SER A N 1
ATOM 747 C CA . SER A 1 94 ? 4.065 6.519 0.807 1.00 88.38 94 SER A CA 1
ATOM 748 C C . SER A 1 94 ? 3.134 6.424 2.021 1.00 88.38 94 SER A C 1
ATOM 750 O O . SER A 1 94 ? 2.326 5.502 2.126 1.00 88.38 94 SER A O 1
ATOM 752 N N . THR A 1 95 ? 3.171 7.427 2.900 1.00 89.56 95 THR A N 1
ATOM 753 C CA . THR A 1 95 ? 2.222 7.558 4.013 1.00 89.56 95 THR A CA 1
ATOM 754 C C . THR A 1 95 ? 0.801 7.766 3.491 1.00 89.56 95 THR A C 1
ATOM 756 O O . THR A 1 95 ? -0.134 7.149 3.998 1.00 89.56 95 THR A O 1
ATOM 759 N N . GLY A 1 96 ? 0.631 8.568 2.437 1.00 91.12 96 GLY A N 1
ATOM 760 C CA . GLY A 1 96 ? -0.655 8.709 1.751 1.00 91.12 96 GLY A CA 1
ATOM 761 C C . GLY A 1 96 ? -1.182 7.390 1.174 1.00 91.12 96 GLY A C 1
ATOM 762 O O . GLY A 1 96 ? -2.361 7.086 1.334 1.00 91.12 96 GLY A O 1
ATOM 763 N N . THR A 1 97 ? -0.302 6.572 0.588 1.00 91.56 97 THR A N 1
ATOM 764 C CA . THR A 1 97 ? -0.635 5.230 0.068 1.00 91.56 97 THR A CA 1
ATOM 765 C C . THR A 1 97 ? -1.215 4.344 1.175 1.00 91.56 97 THR A C 1
ATOM 767 O O . THR A 1 97 ? -2.283 3.753 1.016 1.00 91.56 97 THR A O 1
ATOM 770 N N . ASN A 1 98 ? -0.554 4.315 2.337 1.00 89.38 98 ASN A N 1
ATOM 771 C CA . ASN A 1 98 ? -1.033 3.574 3.502 1.00 89.38 98 ASN A CA 1
ATOM 772 C C . ASN A 1 98 ? -2.360 4.115 4.037 1.00 89.38 98 ASN A C 1
ATOM 774 O O . ASN A 1 98 ? -3.276 3.337 4.295 1.00 89.38 98 ASN A O 1
ATOM 778 N N . LEU A 1 99 ? -2.484 5.438 4.185 1.00 90.44 99 LEU A N 1
ATOM 779 C CA . LEU A 1 99 ? -3.706 6.059 4.691 1.00 90.44 99 LEU A CA 1
ATOM 780 C C . LEU A 1 99 ? -4.910 5.747 3.798 1.00 90.44 99 LEU A C 1
ATOM 782 O O . LEU A 1 99 ? -5.970 5.390 4.311 1.00 90.44 99 LEU A O 1
ATOM 786 N N . TYR A 1 100 ? -4.745 5.845 2.477 1.00 92.56 100 TYR A N 1
ATOM 787 C CA . TYR A 1 100 ? -5.797 5.494 1.529 1.00 92.56 100 TYR A CA 1
ATOM 788 C C . TYR A 1 100 ? -6.253 4.042 1.720 1.00 92.56 100 TYR A C 1
ATOM 790 O O . TYR A 1 100 ? -7.449 3.773 1.842 1.00 92.56 100 TYR A O 1
ATOM 798 N N . GLY A 1 101 ? -5.297 3.117 1.828 1.00 90.12 101 GLY A N 1
ATOM 799 C CA . GLY A 1 101 ? -5.573 1.710 2.095 1.00 90.12 101 GLY A CA 1
ATOM 800 C C . GLY A 1 101 ? -6.309 1.462 3.412 1.00 90.12 101 GLY A C 1
ATOM 801 O O . GLY A 1 101 ? -7.265 0.692 3.448 1.00 90.12 101 GLY A O 1
ATOM 802 N N . CYS A 1 102 ? -5.922 2.156 4.485 1.00 88.88 102 CYS A N 1
ATOM 803 C CA . CYS A 1 102 ? -6.615 2.093 5.772 1.00 88.88 102 CYS A CA 1
ATOM 804 C C . CYS A 1 102 ? -8.066 2.561 5.666 1.00 88.88 102 CYS A C 1
ATOM 806 O O . CYS A 1 102 ? -8.962 1.883 6.157 1.00 88.88 102 CYS A O 1
ATOM 808 N N . ILE A 1 103 ? -8.308 3.704 5.017 1.00 90.44 103 ILE A N 1
ATOM 809 C CA . ILE A 1 103 ? -9.661 4.245 4.832 1.00 90.44 103 ILE A CA 1
ATOM 810 C C . ILE A 1 103 ? -10.518 3.264 4.027 1.00 90.44 103 ILE A C 1
ATOM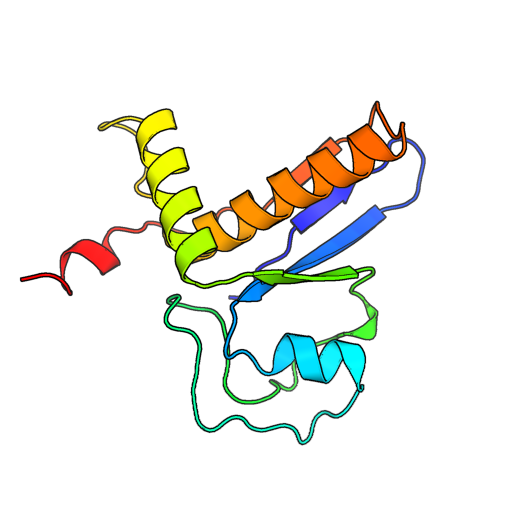 812 O O . ILE A 1 103 ? -11.661 3.007 4.400 1.00 90.44 103 ILE A O 1
ATOM 816 N N . LYS A 1 104 ? -9.953 2.669 2.970 1.00 90.50 104 LYS A N 1
ATOM 817 C CA . LYS A 1 104 ? -10.633 1.654 2.162 1.00 90.50 104 LYS A CA 1
ATOM 818 C C . LYS A 1 104 ? -10.983 0.411 2.982 1.00 90.50 104 LYS A C 1
ATOM 820 O O . LYS A 1 104 ? -12.123 -0.038 2.934 1.00 90.50 104 LYS A O 1
ATOM 825 N N . LEU A 1 105 ? -10.047 -0.094 3.786 1.00 87.38 105 LEU A N 1
ATOM 826 C CA . LEU A 1 105 ? -10.292 -1.236 4.668 1.00 87.38 105 LEU A CA 1
ATOM 827 C C . LEU A 1 105 ? -11.378 -0.923 5.710 1.00 87.38 105 LEU A C 1
ATOM 829 O O . LEU A 1 105 ? -12.251 -1.749 5.953 1.00 87.38 105 LEU A O 1
ATOM 833 N N . ILE A 1 106 ? -11.368 0.282 6.289 1.00 87.44 106 ILE A N 1
ATOM 834 C CA . ILE A 1 106 ? -12.412 0.740 7.220 1.00 87.44 106 ILE A CA 1
ATOM 835 C C . ILE A 1 106 ? -13.781 0.767 6.534 1.00 87.44 106 ILE A C 1
ATOM 837 O O . ILE A 1 106 ? -14.761 0.329 7.136 1.00 87.44 106 ILE A O 1
ATOM 841 N N . ASP A 1 107 ? -13.866 1.285 5.306 1.00 90.50 107 ASP A N 1
ATOM 842 C CA . ASP A 1 107 ? -15.117 1.322 4.541 1.00 90.50 107 ASP A CA 1
ATOM 843 C C . ASP A 1 107 ? -15.640 -0.090 4.247 1.00 90.50 107 ASP A C 1
ATOM 845 O O . ASP A 1 107 ? -16.800 -0.389 4.531 1.00 90.50 107 ASP A O 1
ATOM 849 N N . GLU A 1 108 ? -14.770 -0.988 3.777 1.00 87.81 108 GLU A N 1
ATOM 850 C CA . GLU A 1 108 ? -15.095 -2.401 3.544 1.00 87.81 108 GLU A CA 1
ATOM 851 C C . GLU A 1 108 ? -15.622 -3.063 4.827 1.00 87.81 108 GLU A C 1
ATOM 853 O O . GLU A 1 108 ? -16.717 -3.626 4.840 1.00 87.81 108 GLU A O 1
ATOM 858 N N . MET A 1 109 ? -14.901 -2.916 5.942 1.00 85.88 109 MET A N 1
ATOM 859 C CA . MET A 1 109 ? -15.301 -3.481 7.232 1.00 85.88 109 MET A CA 1
ATOM 860 C C . MET A 1 109 ? -16.638 -2.923 7.723 1.00 85.88 109 MET A C 1
ATOM 862 O O . MET A 1 109 ? -17.475 -3.677 8.218 1.00 85.88 109 MET A O 1
ATOM 866 N N . ARG A 1 110 ? -16.880 -1.617 7.558 1.00 88.75 110 ARG A N 1
ATOM 867 C CA . ARG A 1 110 ? -18.167 -0.996 7.906 1.00 88.75 110 ARG A CA 1
ATOM 868 C C . ARG A 1 110 ? -19.307 -1.562 7.069 1.00 88.75 110 ARG A C 1
ATOM 870 O O . ARG A 1 110 ? -20.357 -1.874 7.626 1.00 88.75 110 ARG A O 1
ATOM 877 N N . ARG A 1 111 ? -19.102 -1.724 5.761 1.00 90.44 111 ARG A N 1
ATOM 878 C CA . ARG A 1 111 ? -20.095 -2.303 4.843 1.00 90.44 111 ARG A CA 1
ATOM 879 C C . ARG A 1 111 ? -20.395 -3.767 5.155 1.00 90.44 111 ARG A C 1
ATOM 881 O O . ARG A 1 111 ? -21.533 -4.193 4.998 1.00 90.44 111 ARG A O 1
ATOM 888 N N . GLU A 1 112 ? -19.403 -4.509 5.635 1.00 87.88 112 GLU A N 1
ATOM 889 C CA . GLU A 1 112 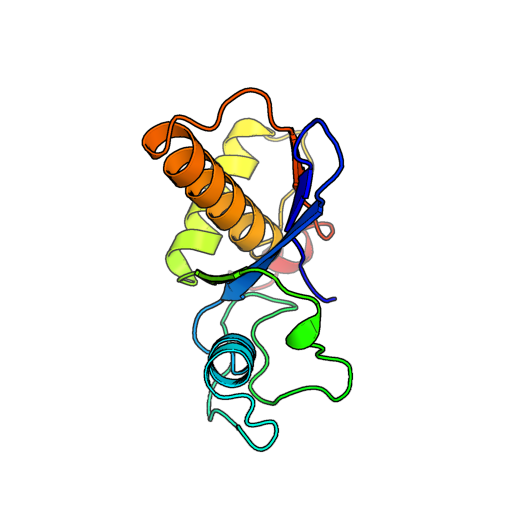? -19.543 -5.897 6.092 1.00 87.88 112 GLU A CA 1
ATOM 890 C C . GLU A 1 112 ? -20.117 -6.017 7.520 1.00 87.88 112 GLU A C 1
ATOM 892 O O . GLU A 1 112 ? -20.278 -7.125 8.026 1.00 87.88 112 GLU A O 1
ATOM 897 N N . GLY A 1 113 ? -20.412 -4.904 8.205 1.00 87.56 113 GLY A N 1
ATOM 898 C CA . GLY A 1 113 ? -20.896 -4.917 9.591 1.00 87.56 113 GLY A CA 1
ATOM 899 C C . GLY A 1 113 ? -19.837 -5.338 10.621 1.00 87.56 113 GLY A C 1
ATOM 900 O O . GLY A 1 113 ? -20.169 -5.684 11.755 1.00 87.56 113 GLY A O 1
ATOM 901 N N . ARG A 1 114 ? -18.551 -5.304 10.254 1.00 81.75 114 ARG A N 1
ATOM 902 C CA . ARG A 1 114 ? -17.410 -5.718 11.084 1.00 81.75 114 ARG A CA 1
ATOM 903 C C . ARG A 1 114 ? -16.878 -4.534 11.894 1.00 81.75 114 ARG A C 1
ATOM 905 O O . ARG A 1 114 ? -15.898 -3.889 11.528 1.00 81.75 114 ARG A O 1
ATOM 912 N N . GLY A 1 115 ? -17.562 -4.226 12.996 1.00 75.88 115 GLY A N 1
ATOM 913 C CA . GLY A 1 115 ? -17.154 -3.207 13.972 1.00 75.88 115 GLY A CA 1
ATOM 914 C C . GLY A 1 115 ? -16.204 -3.727 15.063 1.00 75.88 115 GLY A C 1
ATOM 915 O O . GLY A 1 115 ? -15.884 -4.909 15.119 1.00 75.88 115 GLY A O 1
ATOM 916 N N . GLY A 1 116 ? -15.750 -2.832 15.950 1.00 74.75 116 GLY A N 1
ATOM 917 C CA . GLY A 1 116 ? -14.995 -3.195 17.165 1.00 74.75 116 GLY A CA 1
ATOM 918 C C . GLY A 1 116 ? -13.529 -3.601 16.957 1.00 74.75 116 GLY A C 1
ATOM 919 O O . GLY A 1 116 ? -12.878 -4.047 17.897 1.00 74.75 116 GLY A O 1
ATOM 920 N N . CYS A 1 117 ? -13.004 -3.443 15.743 1.00 72.31 117 CYS A N 1
ATOM 921 C CA . CYS A 1 117 ? -11.638 -3.819 15.383 1.00 72.31 117 CYS A CA 1
ATOM 922 C C . CYS A 1 117 ? -10.710 -2.600 15.388 1.00 72.31 117 CYS A C 1
ATOM 924 O O . CYS A 1 117 ? -11.145 -1.478 15.127 1.00 72.31 117 CYS A O 1
ATOM 926 N N . SER A 1 118 ? -9.427 -2.817 15.670 1.00 80.25 118 SER A N 1
ATOM 927 C CA . SER A 1 118 ? -8.409 -1.766 15.639 1.00 80.25 118 SER A CA 1
ATOM 928 C C . SER A 1 118 ? -7.556 -1.902 14.388 1.00 80.25 118 SER A C 1
ATOM 930 O O . SER A 1 118 ? -7.066 -2.982 14.078 1.00 80.25 118 SER A O 1
ATOM 932 N N . ILE A 1 119 ? -7.340 -0.799 13.678 1.00 80.88 119 ILE A N 1
ATOM 933 C CA . ILE A 1 119 ? -6.426 -0.757 12.535 1.00 80.88 119 ILE A CA 1
ATOM 934 C C . ILE A 1 119 ? -5.218 0.074 12.935 1.00 80.88 119 ILE A C 1
ATOM 936 O O . ILE A 1 119 ? -5.348 1.178 13.460 1.00 80.88 119 ILE A O 1
ATOM 940 N N . VAL A 1 120 ? -4.041 -0.478 12.683 1.00 83.00 120 VAL A N 1
ATOM 941 C CA . VAL A 1 120 ? -2.742 0.117 12.953 1.00 83.00 120 VAL A CA 1
ATOM 942 C C . VAL A 1 120 ? -2.001 0.230 11.628 1.00 83.00 120 VAL A C 1
ATOM 944 O O . VAL A 1 120 ? -1.880 -0.726 10.871 1.00 83.00 120 VAL A O 1
ATOM 947 N N . SER A 1 121 ? -1.470 1.408 11.335 1.00 78.88 121 SER A N 1
ATOM 948 C CA . SER A 1 121 ? -0.677 1.635 10.130 1.00 78.88 121 SER A CA 1
ATOM 949 C C . SER A 1 121 ? 0.669 2.218 10.494 1.00 78.88 121 SER A C 1
ATOM 951 O O . SER A 1 121 ? 0.781 3.004 11.433 1.00 78.88 121 SER A O 1
ATOM 953 N N . LEU A 1 122 ? 1.683 1.876 9.704 1.00 73.06 122 LEU A N 1
ATOM 954 C CA . LEU A 1 122 ? 2.975 2.537 9.773 1.00 73.06 122 LEU A CA 1
ATOM 955 C C . LEU A 1 122 ? 2.934 3.831 8.957 1.00 73.06 122 LEU A C 1
ATOM 957 O O . LEU A 1 122 ? 2.489 3.846 7.806 1.00 73.06 122 LEU A O 1
ATOM 961 N N . ILE A 1 123 ? 3.405 4.913 9.567 1.00 68.81 123 ILE A N 1
ATOM 962 C CA . ILE A 1 123 ? 3.722 6.172 8.896 1.00 68.81 123 ILE A CA 1
ATOM 963 C C . ILE A 1 123 ? 5.232 6.148 8.674 1.00 68.81 123 ILE A C 1
ATOM 965 O O . ILE A 1 123 ? 5.996 6.050 9.633 1.00 68.81 123 ILE A O 1
ATOM 969 N N . CYS A 1 124 ? 5.661 6.153 7.414 1.00 64.50 124 CYS A N 1
ATOM 970 C CA . CYS A 1 124 ? 7.074 6.067 7.060 1.00 64.50 124 CYS A CA 1
ATOM 971 C C . CYS A 1 124 ? 7.609 7.462 6.734 1.00 64.50 124 CYS A C 1
ATOM 973 O O . CYS A 1 124 ? 7.243 8.000 5.696 1.00 64.50 124 CYS A O 1
ATOM 975 N N . ASP A 1 12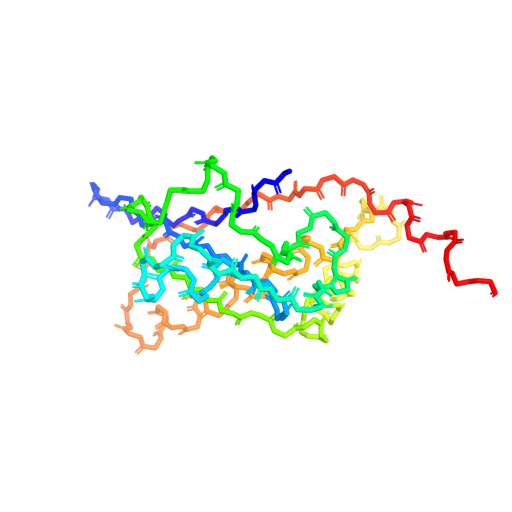5 ? 8.450 7.966 7.642 1.00 59.91 125 ASP A N 1
ATOM 976 C CA . ASP A 1 125 ? 9.364 9.120 7.607 1.00 59.91 125 ASP A CA 1
ATOM 977 C C . ASP A 1 125 ? 8.979 10.446 6.905 1.00 59.91 125 ASP A C 1
ATOM 979 O O . ASP A 1 125 ? 8.102 10.567 6.053 1.00 59.91 125 ASP A O 1
ATOM 983 N N . ASP A 1 126 ? 9.693 11.478 7.353 1.00 53.34 126 ASP A N 1
ATOM 984 C CA . ASP A 1 126 ? 9.597 12.906 7.045 1.00 53.34 126 ASP A CA 1
ATOM 985 C C . ASP A 1 126 ? 9.596 13.243 5.535 1.00 53.34 126 ASP A C 1
ATOM 987 O O . ASP A 1 126 ? 10.597 13.102 4.831 1.00 53.34 126 ASP A O 1
ATOM 991 N N . GLY A 1 127 ? 8.478 13.776 5.037 1.00 48.06 127 GLY A N 1
ATOM 992 C CA . GLY A 1 127 ? 8.286 14.229 3.658 1.00 48.06 127 GLY A CA 1
ATOM 993 C C . GLY A 1 127 ? 9.111 15.454 3.227 1.00 48.06 127 GLY A C 1
ATOM 994 O O . GLY A 1 127 ? 8.884 15.960 2.126 1.00 48.06 127 GLY A O 1
ATOM 995 N N . ARG A 1 128 ? 10.076 15.948 4.024 1.00 46.09 128 ARG A N 1
ATOM 996 C CA . ARG A 1 128 ? 10.954 17.088 3.669 1.00 46.09 128 ARG A CA 1
ATOM 997 C C . ARG A 1 128 ? 11.744 16.899 2.375 1.00 46.09 128 ARG A C 1
ATOM 999 O O . ARG A 1 128 ? 12.152 17.896 1.784 1.00 46.09 128 ARG A O 1
ATOM 1006 N N . ARG A 1 129 ? 11.923 15.668 1.884 1.00 44.78 129 ARG A N 1
ATOM 1007 C CA . ARG A 1 129 ? 12.588 15.404 0.593 1.00 44.78 129 ARG A CA 1
ATOM 1008 C C . ARG A 1 129 ? 11.802 15.881 -0.635 1.00 44.78 129 ARG A C 1
ATOM 1010 O O . ARG A 1 129 ? 12.424 16.223 -1.635 1.00 44.78 129 ARG A O 1
ATOM 1017 N N . LEU A 1 130 ? 10.473 15.994 -0.552 1.00 38.12 130 LEU A N 1
ATOM 1018 C CA . LEU A 1 130 ? 9.620 16.409 -1.679 1.00 38.12 130 LEU A CA 1
ATOM 1019 C C . LEU A 1 130 ? 9.628 17.923 -1.946 1.00 38.12 130 LEU A C 1
ATOM 1021 O O . LEU A 1 130 ? 9.159 18.357 -2.996 1.00 38.12 130 LEU A O 1
ATOM 1025 N N . LEU A 1 131 ? 10.182 18.738 -1.041 1.00 33.28 131 LEU A N 1
ATOM 1026 C CA . LEU A 1 131 ? 10.290 20.190 -1.241 1.00 33.28 131 LEU A CA 1
ATOM 1027 C C . LEU A 1 131 ? 11.358 20.588 -2.280 1.00 33.28 131 LEU A C 1
ATOM 1029 O O . LEU A 1 131 ? 11.442 21.759 -2.626 1.00 33.28 131 LEU A O 1
ATOM 1033 N N . MET A 1 132 ? 12.156 19.642 -2.793 1.00 27.23 132 MET A N 1
ATOM 1034 C CA . MET A 1 132 ? 13.271 19.914 -3.717 1.00 27.23 132 MET A CA 1
ATOM 1035 C C . MET A 1 132 ? 13.019 19.490 -5.176 1.00 27.23 132 MET A C 1
ATOM 1037 O O . MET A 1 132 ? 13.913 19.634 -6.004 1.00 27.23 132 MET A O 1
ATOM 1041 N N . THR A 1 133 ? 11.836 18.965 -5.524 1.00 29.62 133 THR A N 1
ATOM 1042 C CA . THR A 1 133 ? 11.555 18.458 -6.893 1.00 29.62 133 THR A CA 1
ATOM 1043 C C . THR A 1 133 ? 10.455 19.232 -7.631 1.00 29.62 133 THR A C 1
ATOM 1045 O O . THR A 1 133 ? 10.163 18.932 -8.784 1.00 29.62 133 THR A O 1
ATOM 1048 N N . CYS A 1 134 ? 9.887 20.269 -7.014 1.00 29.02 134 CYS A N 1
ATOM 1049 C CA . CYS A 1 134 ? 8.999 21.223 -7.681 1.00 29.02 134 CYS A CA 1
ATOM 1050 C C . CYS A 1 134 ? 9.569 22.639 -7.521 1.00 29.02 134 CYS A C 1
ATOM 1052 O O . CYS A 1 134 ? 9.105 23.395 -6.667 1.00 29.02 134 CYS A O 1
ATOM 1054 N N . SER A 1 135 ? 10.583 22.951 -8.329 1.00 28.75 135 SER A N 1
ATOM 1055 C CA . SER A 1 135 ? 11.041 24.313 -8.632 1.00 28.75 135 SER A CA 1
ATOM 1056 C C . SER A 1 135 ? 10.718 24.616 -10.086 1.00 28.75 135 SER A C 1
ATOM 1058 O O . SER A 1 135 ? 10.938 23.698 -10.911 1.00 28.75 135 SER A O 1
#

InterPro domains:
  IPR036052 Tryptophan synthase beta chain-like, PALP domain superfamily [G3DSA:3.40.50.1100] (17-134)
  IPR036052 Tryptophan synthase beta chain-like, PALP domain superfamily [SSF53686] (20-131)

Sequence (135 aa):
VFLFVFCLFAFFLFFLAKQDPEDSVFYHCYETRDRSLVMDRSSRIEGIGRPRVEPSFSPEVIDRMHQVPDAASLAAMRHLRDILGSTGPVPGASTGTNLYGCIKLIDEMRREGRGGCSIVSLICDDGRRLLMTCS

Radius of gyration: 15.45 Å; chains: 1; bounding box: 35×40×37 Å

pLDDT: mean 80.57, std 17.71, range [27.23, 95.12]

Foldseek 3Di:
DFWWKWKFDDPDDIAIEGQAEPQACLVVCLVPVDQQAAAPDADPFPPGGHRHRDPPRDSPRHNYYDYHYLVQLVVQQVVVDVVLDPPGFRAGSSQSSQSSVVVVVVVVCVVVVNDDIDMDTDGDDGPPVVVPPPD

Secondary structure (DSSP, 8-state):
----EEEE-SSS-EEEEEEEETT-HHHHHHHH--SS-B-S---SSTT---SB--TT--GGG-SEEEEE-HHHHHHHHHHHHHHH-TTS--B-HHHHHHHHHHHHHHHHHHHTT--S-EEEE---SBGGGGGGS--